Protein AF-A0A9N8HY22-F1 (afdb_monomer)

Sequence (146 aa):
MANTHTGFEDDEIVNEVDVDSYVKPNKKVDDNDNDNDDDDDDDSLASLVSDDLDATTGATETSTEDPSDNKHEIGGDESAAVFKQRLVVFLILFLAALGVSLTVYCLTAAAEHAEFEAQFDSTAQKVIDSFQDIVVQKFSALASLS

Radius of gyration: 44.49 Å; Cα contacts (8 Å, |Δi|>4): 0; chains: 1; bounding box: 67×78×126 Å

Foldseek 3Di:
DDDDDDDDDDDDDDPPDDPDDDDDDDDDDDDDDPDDDDDDDDDDDDDDDDDDDDDDDDDDDDDDPPPPDPPVPVPCVVVVVVVVVVVVVVVVVVVVVVVVVVVVVVVVVVVVVVVVVVVVVVVVVVVVVVVVVVVVVVVVVVVVVD

Secondary structure (DSSP, 8-state):
----------------------PPP------------------------------------------------TTTHHHHHHHHHHHHHHHHHHHHHHHHHHHHHHHHHHHHHHHHHHHHHHHHHHHHHHHHHHHHHHHHHHHTT-

Solvent-accessible surface area (backbone atoms only — not comparable to full-atom values): 10088 Å² total; per-residue (Å²): 144,86,86,83,92,83,90,82,88,81,81,90,79,84,82,79,78,82,90,80,85,84,83,85,82,86,79,84,83,84,82,82,84,79,84,86,84,82,86,83,90,83,82,88,77,91,80,87,80,80,87,81,95,77,89,78,82,89,78,83,93,71,84,77,80,78,92,75,80,83,80,70,63,81,83,53,59,75,60,48,57,58,48,52,53,51,49,53,52,51,49,52,54,50,51,49,54,51,51,53,53,49,50,52,50,53,51,49,55,51,49,53,50,54,50,49,51,54,53,48,54,55,51,53,49,52,53,52,50,53,51,49,52,51,50,53,52,51,50,52,53,52,64,74,75,109

Mean predicted aligned error: 22.95 Å

Structure (mmCIF, N/CA/C/O backbone):
data_AF-A0A9N8HY22-F1
#
_entry.id   AF-A0A9N8HY22-F1
#
loop_
_atom_site.group_PDB
_atom_site.id
_atom_site.type_symbol
_atom_site.label_atom_id
_atom_site.label_alt_id
_atom_site.label_comp_id
_atom_site.label_asym_id
_atom_site.label_entity_id
_atom_site.label_seq_id
_atom_site.pdbx_PDB_ins_code
_atom_site.Cartn_x
_atom_site.Cartn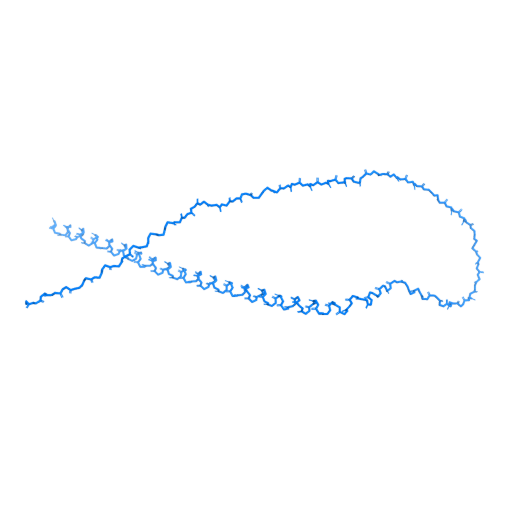_y
_atom_site.Cartn_z
_atom_site.occupancy
_atom_site.B_iso_or_equiv
_atom_site.auth_seq_id
_atom_site.auth_comp_id
_atom_site.auth_asym_id
_atom_site.auth_atom_id
_atom_site.pdbx_PDB_model_num
ATOM 1 N N . MET A 1 1 ? 12.321 -32.648 49.633 1.00 52.28 1 MET A N 1
ATOM 2 C CA . MET A 1 1 ? 13.625 -32.065 50.008 1.00 52.28 1 MET A CA 1
ATOM 3 C C . MET A 1 1 ? 14.690 -32.607 49.067 1.00 52.28 1 MET A C 1
ATOM 5 O O . MET A 1 1 ? 15.063 -33.758 49.219 1.00 52.28 1 MET A O 1
ATOM 9 N N . ALA A 1 2 ? 15.110 -31.803 48.091 1.00 48.28 2 ALA A N 1
ATOM 10 C CA . ALA A 1 2 ? 16.457 -31.768 47.516 1.00 48.28 2 ALA A CA 1
ATOM 11 C C . ALA A 1 2 ? 16.498 -30.550 46.579 1.00 48.28 2 ALA A C 1
ATOM 13 O O . ALA A 1 2 ? 15.741 -30.465 45.618 1.00 48.28 2 ALA A O 1
ATOM 14 N N . ASN A 1 3 ? 17.308 -29.581 46.980 1.00 50.88 3 ASN A N 1
ATOM 15 C CA . ASN A 1 3 ? 17.649 -28.333 46.314 1.00 50.88 3 ASN A CA 1
ATOM 16 C C . ASN A 1 3 ? 18.997 -28.553 45.615 1.00 50.88 3 ASN A C 1
ATOM 18 O O . ASN A 1 3 ? 19.836 -29.182 46.251 1.00 50.88 3 ASN A O 1
ATOM 22 N N . THR A 1 4 ? 19.202 -28.019 44.405 1.00 52.84 4 THR A N 1
ATOM 23 C CA . THR A 1 4 ? 20.429 -27.291 44.005 1.00 52.84 4 THR A CA 1
ATOM 24 C C . THR A 1 4 ? 20.351 -26.803 42.551 1.00 52.84 4 THR A C 1
ATOM 26 O O . THR A 1 4 ? 20.381 -27.598 41.620 1.00 52.84 4 THR A O 1
ATOM 29 N N . HIS A 1 5 ? 20.288 -25.477 42.405 1.00 57.19 5 HIS A N 1
ATOM 30 C CA . HIS A 1 5 ? 21.344 -24.640 41.817 1.00 57.19 5 HIS A CA 1
ATOM 31 C C . HIS A 1 5 ? 21.878 -24.962 40.406 1.00 57.19 5 HIS A C 1
ATOM 33 O O . HIS A 1 5 ? 22.707 -25.847 40.251 1.00 57.19 5 HIS A O 1
ATOM 39 N N . THR A 1 6 ? 21.485 -24.133 39.432 1.00 58.50 6 THR A N 1
ATOM 40 C CA . THR A 1 6 ? 22.327 -23.433 38.428 1.00 58.50 6 THR A CA 1
ATOM 41 C C . THR A 1 6 ? 21.468 -22.238 37.954 1.00 58.50 6 THR A C 1
ATOM 43 O O . THR A 1 6 ? 20.287 -22.423 37.693 1.00 58.50 6 THR A O 1
ATOM 46 N N . GLY A 1 7 ? 21.861 -20.964 37.980 1.00 53.91 7 GLY A N 1
ATOM 47 C CA . GLY A 1 7 ? 23.198 -20.388 37.905 1.00 53.91 7 GLY A CA 1
ATOM 48 C C . GLY A 1 7 ? 23.550 -20.140 36.442 1.00 53.91 7 GLY A C 1
ATOM 49 O O . GLY A 1 7 ? 24.385 -20.860 35.912 1.00 53.91 7 GLY A O 1
ATOM 50 N N . PHE A 1 8 ? 22.859 -19.198 35.793 1.00 49.69 8 PHE A N 1
ATOM 51 C CA . PHE A 1 8 ? 23.217 -18.713 34.461 1.00 49.69 8 PHE A CA 1
ATOM 52 C C . PHE A 1 8 ? 22.966 -17.202 34.416 1.00 49.69 8 PHE A C 1
ATOM 54 O O . PHE A 1 8 ? 21.845 -16.733 34.219 1.00 49.69 8 PHE A O 1
ATOM 61 N N . GLU A 1 9 ? 24.020 -16.479 34.776 1.00 63.12 9 GLU A N 1
ATOM 62 C CA . GLU A 1 9 ? 24.241 -15.069 34.477 1.00 63.12 9 GLU A CA 1
ATOM 63 C C . GLU A 1 9 ? 24.777 -15.027 33.045 1.00 63.12 9 GLU A C 1
ATOM 65 O O . GLU A 1 9 ? 25.741 -15.732 32.781 1.00 63.12 9 GLU A O 1
ATOM 70 N N . ASP A 1 10 ? 24.159 -14.248 32.159 1.00 63.19 10 ASP A N 1
ATOM 71 C CA . ASP A 1 10 ? 24.747 -13.856 30.873 1.00 63.19 10 ASP A CA 1
ATOM 72 C C . ASP A 1 10 ? 24.330 -12.400 30.596 1.00 63.19 10 ASP A C 1
ATOM 74 O O . ASP A 1 10 ? 23.196 -12.101 30.215 1.00 63.19 10 ASP A O 1
ATOM 78 N N . ASP A 1 11 ? 25.249 -11.506 30.953 1.00 59.84 11 ASP A N 1
ATOM 79 C CA . ASP A 1 11 ? 25.794 -10.409 30.151 1.00 59.84 11 ASP A CA 1
ATOM 80 C C . ASP A 1 11 ? 24.846 -9.494 29.347 1.00 59.84 11 ASP A C 1
ATOM 82 O O . ASP A 1 11 ? 24.391 -9.762 28.236 1.00 59.84 11 ASP A O 1
ATOM 86 N N . GLU A 1 12 ? 24.643 -8.321 29.946 1.00 55.25 12 GLU A N 1
ATOM 87 C CA . GLU A 1 12 ? 24.869 -6.985 29.381 1.00 55.25 12 GLU A CA 1
ATOM 88 C C . GLU A 1 12 ? 25.324 -6.904 27.903 1.00 55.25 12 GLU A C 1
ATOM 90 O O . GLU A 1 12 ? 26.470 -7.188 27.563 1.00 55.25 12 GLU A O 1
ATOM 95 N N . ILE A 1 13 ? 24.462 -6.347 27.041 1.00 57.06 13 ILE A N 1
ATOM 96 C CA . ILE A 1 13 ? 24.902 -5.562 25.879 1.00 57.06 13 ILE A CA 1
ATOM 97 C C . ILE A 1 13 ? 24.140 -4.236 25.894 1.00 57.06 13 ILE A C 1
ATOM 99 O O . ILE A 1 13 ? 22.980 -4.137 25.489 1.00 57.06 13 ILE A O 1
ATOM 103 N N . VAL A 1 14 ? 24.820 -3.207 26.393 1.00 57.16 14 VAL A N 1
ATOM 104 C CA . VAL A 1 14 ? 24.449 -1.802 26.240 1.00 57.16 14 VAL A CA 1
ATOM 105 C C . VAL A 1 14 ? 24.767 -1.407 24.798 1.00 57.16 14 VAL A C 1
ATOM 107 O O . VAL A 1 14 ? 25.931 -1.288 24.428 1.00 57.16 14 VAL A O 1
ATOM 110 N N . ASN A 1 15 ? 23.744 -1.210 23.967 1.00 58.44 15 ASN A N 1
ATOM 111 C CA . ASN A 1 15 ? 23.920 -0.546 22.676 1.00 58.44 15 ASN A CA 1
ATOM 112 C C . ASN A 1 15 ? 23.862 0.968 22.895 1.00 58.44 15 ASN A C 1
ATOM 114 O O . ASN A 1 15 ? 22.801 1.589 22.821 1.00 58.44 15 ASN A O 1
ATOM 118 N N . GLU A 1 16 ? 25.020 1.545 23.195 1.00 60.44 16 GLU A N 1
ATOM 119 C CA . GLU A 1 16 ? 25.260 2.981 23.126 1.00 60.44 16 GLU A CA 1
ATOM 120 C C . GLU A 1 16 ? 25.299 3.372 21.640 1.00 60.44 16 GLU A C 1
ATOM 122 O O . GLU A 1 16 ? 26.229 3.040 20.906 1.00 60.44 16 GLU A O 1
ATOM 127 N N . VAL A 1 17 ? 24.221 3.993 21.156 1.00 63.94 17 VAL A N 1
ATOM 128 C CA . VAL A 1 17 ? 24.181 4.553 19.802 1.00 63.94 17 VAL A CA 1
ATOM 129 C C . VAL A 1 17 ? 24.872 5.908 19.854 1.00 63.94 17 VAL A C 1
ATOM 131 O O . VAL A 1 17 ? 24.330 6.872 20.389 1.00 63.94 17 VAL A O 1
ATOM 134 N N . ASP A 1 18 ? 26.079 5.940 19.305 1.00 58.75 18 ASP A N 1
ATOM 135 C CA . ASP A 1 18 ? 26.889 7.129 19.066 1.00 58.75 18 ASP A CA 1
ATOM 136 C C . ASP A 1 18 ? 26.157 8.050 18.065 1.00 58.75 18 ASP A C 1
ATOM 138 O O . ASP A 1 18 ? 26.027 7.739 16.876 1.00 58.75 18 ASP A O 1
ATOM 142 N N . VAL A 1 19 ? 25.587 9.153 18.561 1.00 59.16 19 VAL A N 1
ATOM 143 C CA . VAL A 1 19 ? 24.881 10.170 17.762 1.00 59.16 19 VAL A CA 1
ATOM 144 C C . VAL A 1 19 ? 25.838 11.323 17.474 1.00 59.16 19 VAL A C 1
ATOM 146 O O . VAL A 1 19 ? 25.598 12.452 17.883 1.00 59.16 19 VAL A O 1
ATOM 149 N N . ASP A 1 20 ? 26.932 11.055 16.769 1.00 58.56 20 ASP A N 1
ATOM 150 C CA . ASP A 1 20 ? 27.764 12.118 16.207 1.00 58.56 20 ASP A CA 1
ATOM 151 C C . ASP A 1 20 ? 28.448 11.665 14.912 1.00 58.56 20 ASP A C 1
ATOM 153 O O . ASP A 1 20 ? 29.511 11.054 14.888 1.00 58.56 20 ASP A O 1
ATOM 157 N N . SER A 1 21 ? 27.811 11.971 13.783 1.00 62.94 21 SER A N 1
ATOM 158 C CA . SER A 1 21 ? 28.465 12.634 12.646 1.00 62.94 21 SER A CA 1
ATOM 159 C C . SER A 1 21 ? 27.580 12.547 11.409 1.00 62.94 21 SER A C 1
ATOM 161 O O . SER A 1 21 ? 27.555 11.553 10.693 1.00 62.94 21 SER A O 1
ATOM 163 N N . TYR A 1 22 ? 26.909 13.648 11.078 1.00 56.38 22 TYR A N 1
ATOM 164 C CA . TYR A 1 22 ? 26.697 13.947 9.667 1.00 56.38 22 TYR A CA 1
ATOM 165 C C . TYR A 1 22 ? 27.118 15.380 9.367 1.00 56.38 22 TYR A C 1
ATOM 167 O O . TYR A 1 22 ? 26.466 16.371 9.691 1.00 56.38 22 TYR A O 1
ATOM 175 N N . VAL A 1 23 ? 28.300 15.428 8.761 1.00 65.50 23 VAL A N 1
ATOM 176 C CA . VAL A 1 23 ? 28.983 16.566 8.165 1.00 65.50 23 VAL A CA 1
ATOM 177 C C . VAL A 1 23 ? 28.138 17.138 7.021 1.00 65.50 23 VAL A C 1
ATOM 179 O O . VAL A 1 23 ? 27.683 16.410 6.141 1.00 65.50 23 VAL A O 1
ATOM 182 N N . LYS A 1 24 ? 27.962 18.465 7.018 1.00 64.88 24 LYS A N 1
ATOM 183 C CA . LYS A 1 24 ? 27.361 19.239 5.919 1.00 64.88 24 LYS A CA 1
ATOM 184 C C . LYS A 1 24 ? 28.256 19.226 4.672 1.00 64.88 24 LYS A C 1
ATOM 186 O O . LYS A 1 24 ? 29.418 19.619 4.785 1.00 64.88 24 LYS A O 1
ATOM 191 N N . PRO A 1 25 ? 27.718 18.973 3.470 1.00 64.50 25 PRO A N 1
ATOM 192 C CA . PRO A 1 25 ? 28.333 19.461 2.243 1.00 64.50 25 PRO A CA 1
ATOM 193 C C . PRO A 1 25 ? 27.775 20.840 1.846 1.00 64.50 25 PRO A C 1
ATOM 195 O O . PRO A 1 25 ? 26.575 21.029 1.652 1.00 64.50 25 PRO A O 1
ATOM 198 N N . ASN A 1 26 ? 28.690 21.803 1.712 1.00 55.16 26 ASN A N 1
ATOM 199 C CA . ASN A 1 26 ? 28.489 23.108 1.079 1.00 55.16 26 ASN A CA 1
ATOM 200 C C . ASN A 1 26 ? 28.181 22.912 -0.416 1.00 55.16 26 ASN A C 1
ATOM 202 O O . ASN A 1 26 ? 29.060 22.489 -1.168 1.00 55.16 26 ASN A O 1
ATOM 206 N N . LYS A 1 27 ? 26.971 23.260 -0.863 1.00 61.06 27 LYS A N 1
ATOM 207 C CA . LYS A 1 27 ? 26.658 23.390 -2.292 1.00 61.06 27 LYS A CA 1
ATOM 208 C C . LYS A 1 27 ? 26.964 24.825 -2.722 1.00 61.06 27 LYS A C 1
ATOM 210 O O . LYS A 1 27 ? 26.259 25.748 -2.324 1.00 61.06 27 LYS A O 1
ATOM 215 N N . LYS A 1 28 ? 28.037 25.002 -3.498 1.00 64.31 28 LYS A N 1
ATOM 216 C CA . LYS A 1 28 ? 28.272 26.225 -4.275 1.00 64.31 28 LYS A CA 1
ATOM 217 C C . LYS A 1 28 ? 27.195 26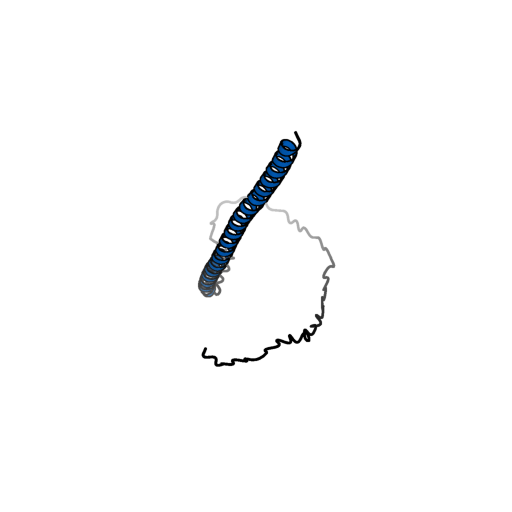.313 -5.357 1.00 64.31 28 LYS A C 1
ATOM 219 O O . LYS A 1 28 ? 26.940 25.321 -6.038 1.00 64.31 28 LYS A O 1
ATOM 224 N N . VAL A 1 29 ? 26.551 27.467 -5.443 1.00 62.41 29 VAL A N 1
ATOM 225 C CA . VAL A 1 29 ? 25.610 27.833 -6.501 1.00 62.41 29 VAL A CA 1
ATOM 226 C C . VAL A 1 29 ? 26.381 28.790 -7.398 1.00 62.41 29 VAL A C 1
ATOM 228 O O . VAL A 1 29 ? 26.645 29.917 -6.990 1.00 62.41 29 VAL A O 1
ATOM 231 N N . ASP A 1 30 ? 26.821 28.291 -8.549 1.00 68.19 30 ASP A N 1
ATOM 232 C CA . ASP A 1 30 ? 27.367 29.092 -9.641 1.00 68.19 30 ASP A CA 1
ATOM 233 C C . ASP A 1 30 ? 26.310 29.058 -10.754 1.00 68.19 30 ASP A C 1
ATOM 235 O O . ASP A 1 30 ? 26.352 28.182 -11.616 1.00 68.19 30 ASP A O 1
ATOM 239 N N . ASP A 1 31 ? 25.331 29.962 -10.693 1.00 65.88 31 ASP A N 1
ATOM 240 C CA . ASP A 1 31 ? 24.409 30.206 -11.804 1.00 65.88 31 ASP A CA 1
ATOM 241 C C . ASP A 1 31 ? 24.930 31.430 -12.570 1.00 65.88 31 ASP A C 1
ATOM 243 O O . ASP A 1 31 ? 24.950 32.558 -12.075 1.00 65.88 31 ASP A O 1
ATOM 247 N N . ASN A 1 32 ? 25.477 31.143 -13.750 1.00 60.41 32 ASN A N 1
ATOM 248 C CA . ASN A 1 32 ? 25.986 32.089 -14.733 1.00 60.41 32 ASN A CA 1
ATOM 249 C C . ASN A 1 32 ? 24.871 32.330 -15.757 1.00 60.41 32 ASN A C 1
ATOM 251 O O . ASN A 1 32 ? 24.809 31.630 -16.770 1.00 60.41 32 ASN A O 1
ATOM 255 N N . ASP A 1 33 ? 23.985 33.278 -15.457 1.00 59.94 33 ASP A N 1
ATOM 256 C CA . ASP A 1 33 ? 22.956 33.755 -16.381 1.00 59.94 33 ASP A CA 1
ATOM 257 C C . ASP A 1 33 ? 23.620 34.615 -17.462 1.00 59.94 33 ASP A C 1
ATOM 259 O O . ASP A 1 33 ? 24.063 35.740 -17.227 1.00 59.94 33 ASP A O 1
ATOM 263 N N . ASN A 1 34 ? 23.752 34.031 -18.652 1.00 58.78 34 ASN A N 1
ATOM 264 C CA . ASN A 1 34 ? 24.183 34.718 -19.860 1.00 58.78 34 ASN A CA 1
ATOM 265 C C . ASN A 1 34 ? 22.929 35.144 -20.630 1.00 58.78 34 ASN A C 1
ATOM 267 O O . ASN A 1 34 ? 22.495 34.436 -21.542 1.00 58.78 34 ASN A O 1
ATOM 271 N N . ASP A 1 35 ? 22.353 36.270 -20.206 1.00 57.28 35 ASP A N 1
ATOM 272 C CA . ASP A 1 35 ? 21.292 36.978 -20.921 1.00 57.28 35 ASP A CA 1
ATOM 273 C C . ASP A 1 35 ? 21.809 37.393 -22.301 1.00 57.28 35 ASP A C 1
ATOM 275 O O . ASP A 1 35 ? 22.842 38.053 -22.437 1.00 57.28 35 ASP A O 1
ATOM 279 N N . ASN A 1 36 ? 21.104 36.935 -23.327 1.00 62.22 36 ASN A N 1
ATOM 280 C CA . ASN A 1 36 ? 21.429 37.144 -24.725 1.00 62.22 36 ASN A CA 1
ATOM 281 C C . ASN A 1 36 ? 20.182 37.721 -25.393 1.00 62.22 36 ASN A C 1
ATOM 283 O O . ASN A 1 36 ? 19.449 36.990 -26.052 1.00 62.22 36 ASN A O 1
ATOM 287 N N . ASP A 1 37 ? 19.963 39.012 -25.171 1.00 59.59 37 ASP A N 1
ATOM 288 C CA . ASP A 1 37 ? 18.967 39.839 -25.844 1.00 59.59 37 ASP A CA 1
ATOM 289 C C . ASP A 1 37 ? 19.676 41.120 -26.292 1.00 59.59 37 ASP A C 1
ATOM 291 O O . ASP A 1 37 ? 20.259 41.811 -25.462 1.00 59.59 37 ASP A O 1
ATOM 295 N N . ASP A 1 38 ? 19.698 41.359 -27.603 1.00 58.75 38 ASP A N 1
ATOM 296 C CA . ASP A 1 38 ? 19.606 42.687 -28.226 1.00 58.75 38 ASP A CA 1
ATOM 297 C C . ASP A 1 38 ? 19.615 42.499 -29.756 1.00 58.75 38 ASP A C 1
ATOM 299 O O . ASP A 1 38 ? 20.631 42.158 -30.368 1.00 58.75 38 ASP A O 1
ATOM 303 N N . ASP A 1 39 ? 18.404 42.567 -30.315 1.00 61.69 39 ASP A N 1
ATOM 304 C CA . ASP A 1 39 ? 17.975 43.462 -31.397 1.00 61.69 39 ASP A CA 1
ATOM 305 C C . ASP A 1 39 ? 18.964 43.797 -32.534 1.00 61.69 39 ASP A C 1
ATOM 307 O O . ASP A 1 39 ? 20.054 44.320 -32.326 1.00 61.69 39 ASP A O 1
ATOM 311 N N . ASP A 1 40 ? 18.529 43.594 -33.781 1.00 59.94 40 ASP A N 1
ATOM 312 C CA . ASP A 1 40 ? 18.069 44.730 -34.596 1.00 59.94 40 ASP A CA 1
ATOM 313 C C . ASP A 1 40 ? 17.614 44.285 -35.996 1.00 59.94 40 ASP A C 1
ATOM 315 O O . ASP A 1 40 ? 18.247 43.481 -36.689 1.00 59.94 40 ASP A O 1
ATOM 319 N N . ASP A 1 41 ? 16.479 44.858 -36.380 1.00 61.41 41 ASP A N 1
ATOM 320 C CA . ASP A 1 41 ? 15.807 44.780 -3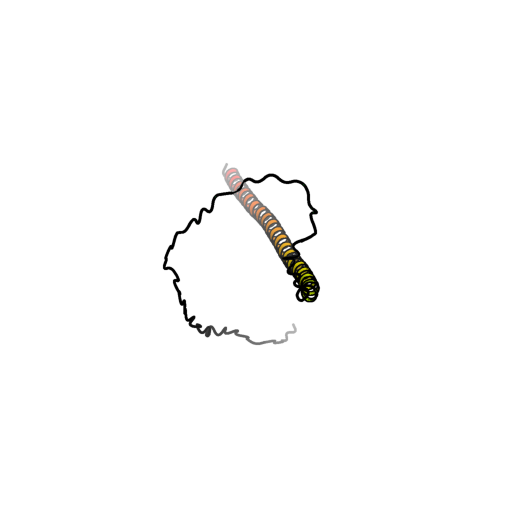7.668 1.00 61.41 41 ASP A CA 1
ATOM 321 C C . ASP A 1 41 ? 16.655 45.367 -38.816 1.00 61.41 41 ASP A C 1
ATOM 323 O O . ASP A 1 41 ? 17.243 46.441 -38.680 1.00 61.41 41 ASP A O 1
ATOM 327 N N . ASP A 1 42 ? 16.618 44.746 -40.001 1.00 55.78 42 ASP A N 1
ATOM 328 C CA . ASP A 1 42 ? 16.756 45.498 -41.258 1.00 55.78 42 ASP A CA 1
ATOM 329 C C . ASP A 1 42 ? 15.840 44.914 -42.341 1.00 55.78 42 ASP A C 1
ATOM 331 O O . ASP A 1 42 ? 16.034 43.817 -42.877 1.00 55.78 42 ASP A O 1
ATOM 335 N N . ASP A 1 43 ? 14.792 45.685 -42.604 1.00 59.88 43 ASP A N 1
ATOM 336 C CA . ASP A 1 43 ? 13.866 45.575 -43.714 1.00 59.88 43 ASP A CA 1
ATOM 337 C C . ASP A 1 43 ? 14.535 45.937 -45.054 1.00 59.88 43 ASP A C 1
ATOM 339 O O . ASP A 1 43 ? 15.484 46.706 -45.130 1.00 59.88 43 ASP A O 1
ATOM 343 N N . SER A 1 44 ? 13.874 45.537 -46.148 1.00 54.34 44 SER A N 1
ATOM 344 C CA . SER A 1 44 ? 14.042 46.033 -47.529 1.00 54.34 44 SER A CA 1
ATOM 345 C C . SER A 1 44 ? 15.124 45.317 -48.368 1.00 54.34 44 SER A C 1
ATOM 347 O O . SER A 1 44 ? 16.238 45.069 -47.944 1.00 54.34 44 SER A O 1
ATOM 349 N N . LEU A 1 45 ? 14.880 44.895 -49.611 1.00 55.53 45 LEU A N 1
ATOM 350 C CA . LEU A 1 45 ? 14.177 45.589 -50.682 1.00 55.53 45 LEU A CA 1
ATOM 351 C C . LEU A 1 45 ? 13.438 44.609 -51.601 1.00 55.53 45 LEU A C 1
ATOM 353 O O . LEU A 1 45 ? 14.014 43.683 -52.173 1.00 55.53 45 LEU A O 1
ATOM 357 N N . ALA A 1 46 ? 12.164 44.918 -51.831 1.00 57.00 46 ALA A N 1
ATOM 358 C CA . ALA A 1 46 ? 11.425 44.478 -52.998 1.00 57.00 46 ALA A CA 1
ATOM 359 C C . ALA A 1 46 ? 12.144 44.943 -54.278 1.00 57.00 46 ALA A C 1
ATOM 361 O O . ALA A 1 46 ? 12.189 46.136 -54.576 1.00 57.00 46 ALA A O 1
ATOM 362 N N . SER A 1 47 ? 12.669 43.999 -55.059 1.00 54.38 47 SER A N 1
ATOM 363 C CA . SER A 1 47 ? 12.991 44.226 -56.468 1.00 54.38 47 SER A CA 1
ATOM 364 C C . SER A 1 47 ? 11.887 43.602 -57.312 1.00 54.38 47 SER A C 1
ATOM 366 O O . SER A 1 47 ? 11.899 42.420 -57.647 1.00 54.38 47 SER A O 1
ATOM 368 N N . LEU A 1 48 ? 10.885 44.432 -57.586 1.00 56.16 48 LEU A N 1
ATOM 369 C CA . LEU A 1 48 ? 9.936 44.248 -58.672 1.00 56.16 48 LEU A CA 1
ATOM 370 C C . LEU A 1 48 ? 10.694 44.395 -59.996 1.00 56.16 48 LEU A C 1
ATOM 372 O O . LEU A 1 48 ? 11.115 45.497 -60.345 1.00 56.16 48 LEU A O 1
ATOM 376 N N . VAL A 1 49 ? 10.821 43.301 -60.742 1.00 59.09 49 VAL A N 1
ATOM 377 C CA . VAL A 1 49 ? 10.995 43.348 -62.196 1.00 59.09 49 VAL A CA 1
ATOM 378 C C . VAL A 1 49 ? 9.762 42.696 -62.806 1.00 59.09 49 VAL A C 1
ATOM 380 O O . VAL A 1 49 ? 9.548 41.492 -62.689 1.00 59.09 49 VAL A O 1
ATOM 383 N N . SER A 1 50 ? 8.923 43.561 -63.369 1.00 58.75 50 SER A N 1
ATOM 384 C CA . SER A 1 50 ? 7.803 43.241 -64.248 1.00 58.75 50 SER A CA 1
ATOM 385 C C . SER A 1 50 ? 8.290 42.901 -65.662 1.00 58.75 50 SER A C 1
ATOM 387 O O . SER A 1 50 ? 9.408 43.264 -66.024 1.00 58.75 50 SER A O 1
ATOM 389 N N . ASP A 1 51 ? 7.371 42.308 -66.434 1.00 46.31 51 ASP A N 1
ATOM 390 C CA . ASP A 1 51 ? 7.435 41.925 -67.855 1.00 46.31 51 ASP A CA 1
ATOM 391 C C . ASP A 1 51 ? 8.202 40.612 -68.098 1.00 46.31 51 ASP A C 1
ATOM 393 O O . ASP A 1 51 ? 9.345 40.446 -67.701 1.00 46.31 51 ASP A O 1
ATOM 397 N N . ASP A 1 52 ? 7.612 39.564 -68.669 1.00 51.31 52 ASP A N 1
ATOM 398 C CA . ASP A 1 52 ? 6.838 39.577 -69.906 1.00 51.31 52 ASP A CA 1
ATOM 399 C C . ASP A 1 52 ? 5.906 38.350 -69.945 1.00 51.31 52 ASP A C 1
ATOM 401 O O . ASP A 1 52 ? 6.277 37.235 -69.568 1.00 51.31 52 ASP A O 1
ATOM 405 N N . LEU A 1 53 ? 4.668 38.571 -70.372 1.00 62.66 53 LEU A N 1
ATOM 406 C CA . LEU A 1 53 ? 3.620 37.565 -70.486 1.00 62.66 53 LEU A CA 1
ATOM 407 C C . LEU A 1 53 ? 3.599 37.110 -71.949 1.00 62.66 53 LEU A C 1
ATOM 409 O O . LEU A 1 53 ? 2.782 37.594 -72.728 1.00 62.66 53 LEU A O 1
ATOM 413 N N . ASP A 1 54 ? 4.506 36.202 -72.320 1.00 53.00 54 ASP A N 1
ATOM 414 C CA . ASP A 1 54 ? 4.534 35.602 -73.658 1.00 53.00 54 ASP A CA 1
ATOM 415 C C . ASP A 1 54 ? 4.092 34.136 -73.622 1.00 53.00 54 ASP A C 1
ATOM 417 O O . ASP A 1 54 ? 4.622 33.279 -72.911 1.00 53.00 54 ASP A O 1
ATOM 421 N N . ALA A 1 55 ? 3.049 33.869 -74.395 1.00 60.22 55 ALA A N 1
ATOM 422 C CA . ALA A 1 55 ? 2.435 32.572 -74.555 1.00 60.22 55 ALA A CA 1
ATOM 423 C C . ALA A 1 55 ? 3.253 31.733 -75.541 1.00 60.22 55 ALA A C 1
ATOM 425 O O . ALA A 1 55 ? 3.334 32.096 -76.709 1.00 60.22 55 ALA A O 1
ATOM 426 N N . THR A 1 56 ? 3.765 30.563 -75.137 1.00 48.94 56 THR A N 1
ATOM 427 C CA . THR A 1 56 ? 4.120 29.480 -76.076 1.00 48.94 56 THR A CA 1
ATOM 428 C C . THR A 1 56 ? 4.191 28.109 -75.387 1.00 48.94 56 THR A C 1
ATOM 430 O O . THR A 1 56 ? 5.069 27.811 -74.590 1.00 48.94 56 THR A O 1
ATOM 433 N N . THR A 1 57 ? 3.201 27.281 -75.717 1.00 48.88 57 THR A N 1
ATOM 434 C CA . THR A 1 57 ? 3.315 25.904 -76.230 1.00 48.88 57 THR A CA 1
ATOM 435 C C . THR A 1 57 ? 4.497 25.026 -75.773 1.00 48.88 57 THR A C 1
ATOM 437 O O . THR A 1 57 ? 5.604 25.155 -76.275 1.00 48.88 57 THR A O 1
ATOM 440 N N . GLY A 1 58 ? 4.183 24.028 -74.935 1.00 53.25 58 GLY A N 1
ATOM 441 C CA . GLY A 1 58 ? 4.726 22.659 -74.935 1.00 53.25 58 GLY A CA 1
ATOM 442 C C . GLY A 1 58 ? 6.238 22.437 -75.053 1.00 53.25 58 GLY A C 1
ATOM 443 O O . GLY A 1 58 ? 6.766 22.369 -76.159 1.00 53.25 58 GLY A O 1
ATOM 444 N N . ALA A 1 59 ? 6.883 22.100 -73.932 1.00 49.34 59 ALA A N 1
ATOM 445 C CA . ALA A 1 59 ? 8.097 21.285 -73.922 1.00 49.34 59 ALA A CA 1
ATOM 446 C C . ALA A 1 59 ? 8.283 20.583 -72.563 1.00 49.34 59 ALA A C 1
ATOM 448 O O . ALA A 1 59 ? 8.518 21.225 -71.550 1.00 49.34 59 ALA A O 1
ATOM 449 N N . THR A 1 60 ? 8.174 19.253 -72.591 1.00 49.69 60 THR A N 1
ATOM 450 C CA . THR A 1 60 ? 9.001 18.290 -71.848 1.00 49.69 60 THR A CA 1
ATOM 451 C C . THR A 1 60 ? 9.384 18.646 -70.403 1.00 49.69 60 THR A C 1
ATOM 453 O O . THR A 1 60 ? 10.469 19.165 -70.148 1.00 49.69 60 THR A O 1
ATOM 456 N N . GLU A 1 61 ? 8.559 18.220 -69.444 1.00 52.22 61 GLU A N 1
ATOM 457 C CA . GLU A 1 61 ? 8.976 18.045 -68.048 1.00 52.22 61 GLU A CA 1
ATOM 458 C C . GLU A 1 61 ? 10.003 16.900 -67.984 1.00 52.22 61 GLU A C 1
ATOM 460 O O . GLU A 1 61 ? 9.668 15.717 -67.981 1.00 52.22 61 GLU A O 1
ATOM 465 N N . THR A 1 62 ? 11.284 17.264 -68.035 1.00 47.88 62 THR A N 1
ATOM 466 C CA . THR A 1 62 ? 12.399 16.386 -67.672 1.00 47.88 62 THR A CA 1
ATOM 467 C C . THR A 1 62 ? 12.660 16.575 -66.186 1.00 47.88 62 THR A C 1
ATOM 469 O O . THR A 1 62 ? 12.779 17.703 -65.717 1.00 47.88 62 THR A O 1
ATOM 472 N N . SER A 1 63 ? 12.714 15.451 -65.477 1.00 53.66 63 SER A N 1
ATOM 473 C CA . SER A 1 63 ? 12.980 15.282 -64.053 1.00 53.66 63 SER A CA 1
ATOM 474 C C . SER A 1 63 ? 13.934 16.303 -63.432 1.00 53.66 63 SER A C 1
ATOM 476 O O . SER A 1 63 ? 15.096 16.376 -63.819 1.00 53.66 63 SER A O 1
ATOM 478 N N . THR A 1 64 ? 13.474 16.912 -62.342 1.00 44.81 64 THR A N 1
ATOM 479 C CA . THR A 1 64 ? 14.278 17.026 -61.122 1.00 44.81 64 THR A CA 1
ATOM 480 C C . THR A 1 64 ? 13.360 16.640 -59.970 1.00 44.81 64 THR A C 1
ATOM 482 O O . THR A 1 64 ? 12.691 17.475 -59.370 1.00 44.81 64 THR A O 1
ATOM 485 N N . GLU A 1 65 ? 13.263 15.332 -59.727 1.00 50.94 65 GLU A N 1
ATOM 486 C CA . GLU A 1 65 ? 12.937 14.838 -58.393 1.00 50.94 65 GLU A CA 1
ATOM 487 C C . GLU A 1 65 ? 13.984 15.448 -57.466 1.00 50.94 65 GLU A C 1
ATOM 489 O O . GLU A 1 65 ? 15.170 15.176 -57.634 1.00 50.94 65 GLU A O 1
ATOM 494 N N . ASP A 1 66 ? 13.562 16.330 -56.569 1.00 45.59 66 ASP A N 1
ATOM 495 C CA . ASP A 1 66 ? 14.407 16.876 -55.518 1.00 45.59 66 ASP A CA 1
ATOM 496 C C . ASP A 1 66 ? 14.640 15.751 -54.491 1.00 45.59 66 ASP A C 1
ATOM 498 O O . ASP A 1 66 ? 13.696 15.353 -53.800 1.00 45.59 66 ASP A O 1
ATOM 502 N N . PRO A 1 67 ? 15.844 15.154 -54.393 1.00 54.75 67 PRO A N 1
ATOM 503 C CA . PRO A 1 67 ? 16.163 14.150 -53.397 1.00 54.75 67 PRO A CA 1
ATOM 504 C C . PRO A 1 67 ? 16.884 14.854 -52.244 1.00 54.75 67 PRO A C 1
ATOM 506 O O . PRO A 1 67 ? 18.034 14.556 -51.928 1.00 54.75 67 PRO A O 1
ATOM 509 N N . SER A 1 68 ? 16.230 15.836 -51.636 1.00 51.75 68 SER A N 1
ATOM 510 C CA . SER A 1 68 ? 16.678 16.469 -50.400 1.00 51.75 68 SER A CA 1
ATOM 511 C C . SER A 1 68 ? 15.436 16.585 -49.512 1.00 51.75 68 SER A C 1
ATOM 513 O O . SER A 1 68 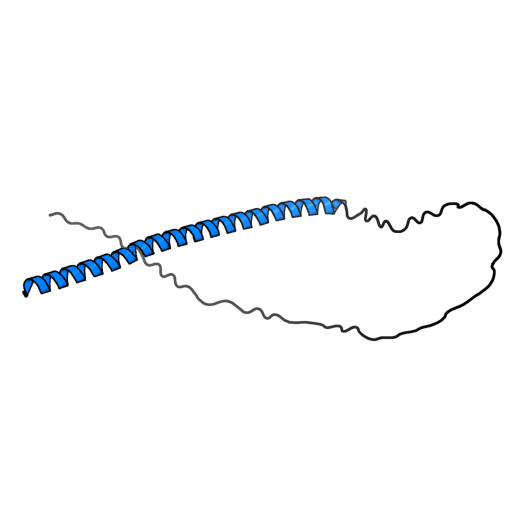? 14.443 17.186 -49.880 1.00 51.75 68 SER A O 1
ATOM 515 N N . ASP A 1 69 ? 15.282 15.882 -48.397 1.00 51.53 69 ASP A N 1
ATOM 516 C CA . ASP A 1 69 ? 16.207 15.781 -47.280 1.00 51.53 69 ASP A CA 1
ATOM 517 C C . ASP A 1 69 ? 15.838 14.518 -46.471 1.00 51.53 69 ASP A C 1
ATOM 519 O O . ASP A 1 69 ? 15.471 14.574 -45.300 1.00 51.53 69 ASP A O 1
ATOM 523 N N . ASN A 1 70 ? 15.906 13.335 -47.095 1.00 52.59 70 ASN A N 1
ATOM 524 C CA . ASN A 1 70 ? 16.019 12.098 -46.321 1.00 52.59 70 ASN A CA 1
ATOM 525 C C . ASN A 1 70 ? 17.450 12.045 -45.778 1.00 52.59 70 ASN A C 1
ATOM 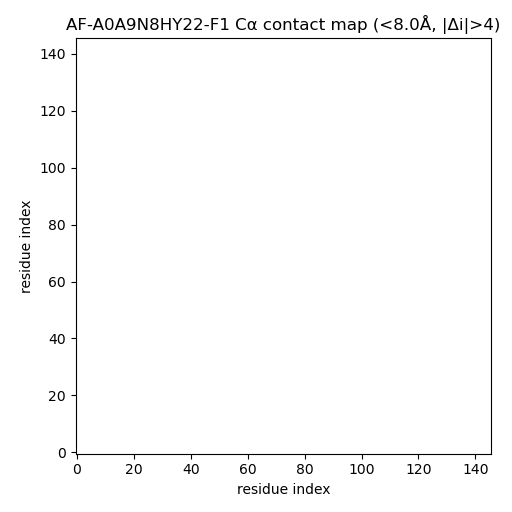527 O O . ASN A 1 70 ? 18.295 11.319 -46.306 1.00 52.59 70 ASN A O 1
ATOM 531 N N . LYS A 1 71 ? 17.726 12.832 -44.729 1.00 54.19 71 LYS A N 1
ATOM 532 C CA . LYS A 1 71 ? 18.846 12.603 -43.809 1.00 54.19 71 LYS A CA 1
ATOM 533 C C . LYS A 1 71 ? 18.626 11.245 -43.164 1.00 54.19 71 LYS A C 1
ATOM 535 O O . LYS A 1 71 ? 18.134 11.112 -42.051 1.00 54.19 71 LYS A O 1
ATOM 540 N N . HIS A 1 72 ? 18.945 10.216 -43.928 1.00 49.31 72 HIS A N 1
ATOM 541 C CA . HIS A 1 72 ? 19.073 8.873 -43.442 1.00 49.31 72 HIS A CA 1
ATOM 542 C C . HIS A 1 72 ? 20.318 8.887 -42.557 1.00 49.31 72 HIS A C 1
ATOM 544 O O . HIS A 1 72 ? 21.447 8.787 -43.036 1.00 49.31 72 HIS A O 1
ATOM 550 N N . GLU A 1 73 ? 20.106 9.066 -41.255 1.00 55.50 73 GLU A N 1
ATOM 551 C CA . GLU A 1 73 ? 21.089 8.791 -40.211 1.00 55.50 73 GLU A CA 1
ATOM 552 C C . GLU A 1 73 ? 21.379 7.275 -40.189 1.00 55.50 73 GLU A C 1
ATOM 554 O O . GLU A 1 73 ? 21.057 6.568 -39.244 1.00 55.50 73 GLU A O 1
ATOM 559 N N . ILE A 1 74 ? 22.011 6.753 -41.251 1.00 56.34 74 ILE A N 1
ATOM 560 C CA . ILE A 1 74 ? 22.461 5.352 -41.408 1.00 56.34 74 ILE A CA 1
ATOM 561 C C . ILE A 1 74 ? 23.406 4.909 -40.269 1.00 56.34 74 ILE A C 1
ATOM 563 O O . ILE A 1 74 ? 23.657 3.720 -40.108 1.00 56.34 74 ILE A O 1
ATOM 567 N N . GLY A 1 75 ? 23.931 5.832 -39.455 1.00 50.59 75 GLY A N 1
ATOM 568 C CA . GLY A 1 75 ? 24.830 5.520 -38.337 1.00 50.59 75 GLY A CA 1
ATOM 569 C C . GLY A 1 75 ? 24.158 5.274 -36.977 1.00 50.59 75 GLY A C 1
ATOM 570 O O . GLY A 1 75 ? 24.816 4.748 -36.082 1.00 50.59 75 GLY A O 1
ATOM 571 N N . GLY A 1 76 ? 22.888 5.657 -36.786 1.00 52.28 76 GLY A N 1
ATOM 572 C CA . GLY A 1 76 ? 22.208 5.588 -35.478 1.00 52.28 76 GLY A CA 1
ATOM 573 C C . GLY A 1 76 ? 21.355 4.332 -35.256 1.00 52.28 76 GLY A C 1
ATOM 574 O O . GLY A 1 76 ? 21.141 3.911 -34.113 1.00 52.28 76 GLY A O 1
ATOM 575 N N . ASP A 1 77 ? 20.901 3.705 -36.342 1.00 57.50 77 ASP A N 1
ATOM 576 C CA . ASP A 1 77 ? 19.858 2.673 -36.309 1.00 57.50 77 ASP A CA 1
ATOM 577 C C . ASP A 1 77 ? 20.303 1.354 -35.654 1.00 57.50 77 ASP A C 1
ATOM 579 O O . ASP A 1 77 ? 19.507 0.681 -34.991 1.00 57.50 77 ASP A O 1
ATOM 583 N N . GLU A 1 78 ? 21.586 0.996 -35.749 1.00 59.28 78 GLU A N 1
ATOM 584 C CA . GLU A 1 78 ? 22.093 -0.257 -35.170 1.00 59.28 78 GLU A CA 1
ATOM 585 C C . GLU A 1 78 ? 22.131 -0.222 -33.630 1.00 59.28 78 GLU A C 1
ATOM 587 O O . GLU A 1 78 ? 21.834 -1.220 -32.967 1.00 59.28 78 GLU A O 1
ATOM 592 N N . SER A 1 79 ? 22.425 0.941 -33.034 1.00 65.50 79 SER A N 1
ATOM 593 C CA . SER A 1 79 ? 22.437 1.109 -31.570 1.00 65.50 79 SER A CA 1
ATOM 594 C C . SER A 1 79 ? 21.036 1.329 -30.984 1.00 65.50 79 SER A C 1
ATOM 596 O O . SER A 1 79 ? 20.785 1.000 -29.819 1.00 65.50 79 SER A O 1
ATOM 598 N N . ALA A 1 80 ? 20.088 1.822 -31.784 1.00 62.94 80 ALA A N 1
ATOM 599 C CA . ALA A 1 80 ? 18.716 2.070 -31.347 1.00 62.94 80 ALA A CA 1
ATOM 600 C C . ALA A 1 80 ? 17.955 0.772 -31.017 1.00 62.94 80 ALA A C 1
ATOM 602 O O . ALA A 1 80 ? 17.193 0.718 -30.045 1.00 62.94 80 ALA A O 1
ATOM 603 N N . ALA A 1 81 ? 18.202 -0.304 -31.772 1.00 70.94 81 ALA A N 1
ATOM 604 C CA . ALA A 1 81 ? 17.556 -1.597 -31.548 1.00 70.94 81 ALA A CA 1
ATOM 605 C C . ALA A 1 81 ? 17.925 -2.203 -30.180 1.00 70.94 81 ALA A C 1
ATOM 607 O O . ALA A 1 81 ? 17.047 -2.627 -29.420 1.00 70.94 81 ALA A O 1
ATOM 608 N N . VAL A 1 82 ? 19.213 -2.173 -29.820 1.00 76.56 82 VAL A N 1
ATOM 609 C CA . VAL A 1 82 ? 19.689 -2.675 -28.521 1.00 76.56 82 VAL A CA 1
ATOM 610 C C . VAL A 1 82 ? 19.295 -1.758 -27.363 1.00 76.56 82 VAL A C 1
ATOM 612 O O . VAL A 1 82 ? 19.026 -2.247 -26.264 1.00 76.56 82 VAL A O 1
ATOM 615 N N . PHE A 1 83 ? 19.192 -0.446 -27.592 1.00 74.25 83 PHE A N 1
ATOM 616 C CA . PHE A 1 83 ? 18.718 0.498 -26.580 1.00 74.25 83 PHE A CA 1
ATOM 617 C C . PHE A 1 83 ? 17.240 0.275 -26.243 1.00 74.25 83 PHE A C 1
ATOM 619 O O . PHE A 1 83 ? 16.876 0.155 -25.072 1.00 74.25 83 PHE A O 1
ATOM 626 N N . LYS A 1 84 ? 16.394 0.110 -27.263 1.00 81.12 84 LYS A N 1
ATOM 627 C CA . LYS A 1 84 ? 14.969 -0.195 -27.093 1.00 81.12 84 LYS A CA 1
ATOM 628 C C . LYS A 1 84 ? 14.756 -1.526 -26.375 1.00 81.12 84 LYS A C 1
ATOM 630 O O . LYS A 1 84 ? 13.908 -1.615 -25.489 1.00 81.12 84 LYS A O 1
ATOM 635 N N . GLN A 1 85 ? 15.557 -2.543 -26.690 1.00 82.31 85 GLN A N 1
ATOM 636 C CA . GLN A 1 85 ? 15.490 -3.825 -25.990 1.00 82.31 85 GLN A CA 1
ATOM 637 C C . GLN A 1 85 ? 15.863 -3.690 -24.507 1.00 82.31 85 GLN A C 1
ATOM 639 O O . GLN A 1 85 ? 15.169 -4.233 -23.648 1.00 82.31 85 GLN A O 1
ATOM 644 N N . ARG A 1 86 ? 16.913 -2.924 -24.187 1.00 88.12 86 ARG A N 1
ATOM 645 C CA . ARG A 1 86 ? 17.293 -2.640 -22.794 1.00 88.12 86 ARG A CA 1
ATOM 646 C C . ARG A 1 86 ? 16.195 -1.867 -22.059 1.00 88.12 86 ARG A C 1
ATOM 648 O O . ARG A 1 86 ? 15.874 -2.216 -20.928 1.00 88.12 86 ARG A O 1
ATOM 655 N N . LEU A 1 87 ? 15.570 -0.886 -22.708 1.00 87.62 87 LEU A N 1
ATOM 656 C CA . LEU A 1 87 ? 14.501 -0.072 -22.125 1.00 87.62 87 LEU A CA 1
ATOM 657 C C . LEU A 1 87 ? 13.252 -0.900 -21.786 1.00 87.62 87 LEU A C 1
ATOM 659 O O . LEU A 1 87 ? 12.682 -0.731 -20.711 1.00 87.62 87 LEU A O 1
ATOM 663 N N . VAL A 1 88 ? 12.862 -1.848 -22.644 1.00 92.62 88 VAL A N 1
ATOM 664 C CA . VAL A 1 88 ? 11.736 -2.761 -22.368 1.00 92.62 88 VAL A CA 1
ATOM 665 C C . VAL A 1 88 ? 12.015 -3.640 -21.149 1.00 92.62 88 VAL A C 1
ATOM 667 O O . VAL A 1 88 ? 11.140 -3.804 -20.302 1.00 92.62 88 VAL A O 1
ATOM 670 N N . VAL A 1 89 ? 13.234 -4.171 -21.020 1.00 94.00 89 VAL A N 1
ATOM 671 C CA . VAL A 1 89 ? 13.620 -4.973 -19.849 1.00 94.00 89 VAL A CA 1
ATOM 672 C C . VAL A 1 89 ? 13.552 -4.127 -18.576 1.00 94.00 89 VAL A C 1
ATOM 674 O O . VAL A 1 89 ? 12.934 -4.553 -17.602 1.00 94.00 89 VAL A O 1
ATOM 677 N N . PHE A 1 90 ? 14.099 -2.908 -18.597 1.00 93.75 90 PHE A N 1
ATOM 678 C CA . PHE A 1 90 ? 13.989 -1.978 -17.470 1.00 93.75 90 PHE A CA 1
ATOM 679 C C . PHE A 1 90 ? 12.537 -1.652 -17.112 1.00 93.75 90 PHE A C 1
ATOM 681 O O . PHE A 1 90 ? 12.200 -1.650 -15.931 1.00 93.75 90 PHE A O 1
ATOM 688 N N . LEU A 1 91 ? 11.665 -1.438 -18.101 1.00 92.56 91 LEU A N 1
ATOM 689 C CA . LEU A 1 91 ? 10.239 -1.214 -17.859 1.00 92.56 91 LEU A CA 1
ATOM 690 C C . LEU A 1 91 ? 9.578 -2.414 -17.185 1.00 92.56 91 LEU A C 1
ATOM 692 O O . LEU A 1 91 ? 8.845 -2.233 -16.221 1.00 92.56 91 LEU A O 1
ATOM 696 N N . ILE A 1 92 ? 9.851 -3.636 -17.645 1.00 95.06 92 ILE A N 1
ATOM 697 C CA . ILE A 1 92 ? 9.282 -4.847 -17.038 1.00 95.06 92 ILE A CA 1
ATOM 698 C C . ILE A 1 92 ? 9.765 -5.002 -15.592 1.00 95.06 92 ILE A C 1
ATOM 700 O O . ILE A 1 92 ? 8.957 -5.275 -14.708 1.00 95.06 92 ILE A O 1
ATOM 704 N N . LEU A 1 93 ? 11.057 -4.785 -15.333 1.00 93.56 93 LEU A N 1
ATOM 705 C CA . LEU A 1 93 ? 11.614 -4.799 -13.977 1.00 93.56 93 LEU A CA 1
ATOM 706 C C . LEU A 1 93 ? 10.984 -3.724 -13.085 1.00 93.56 93 LEU A C 1
ATOM 708 O O . LEU A 1 93 ? 10.653 -3.999 -11.934 1.00 93.56 93 LEU A O 1
ATOM 712 N N . PHE A 1 94 ? 10.771 -2.523 -13.619 1.00 94.81 94 PHE A N 1
ATOM 713 C CA . PHE A 1 94 ? 10.124 -1.434 -12.898 1.00 94.81 94 PHE A CA 1
ATOM 714 C C . PHE A 1 94 ? 8.658 -1.752 -12.578 1.00 94.81 94 PHE A C 1
ATOM 716 O O . PHE A 1 94 ? 8.233 -1.600 -11.434 1.00 94.81 94 PHE A O 1
ATOM 723 N N . LEU A 1 95 ? 7.899 -2.273 -13.547 1.00 94.69 95 LEU A N 1
ATOM 724 C CA . LEU A 1 95 ? 6.517 -2.714 -13.339 1.00 94.69 95 LEU A CA 1
ATOM 725 C C . LEU A 1 95 ? 6.436 -3.858 -12.325 1.00 94.69 95 LEU A C 1
ATOM 727 O O . LEU A 1 95 ? 5.535 -3.864 -11.492 1.00 94.69 95 LEU A O 1
ATOM 731 N N . ALA A 1 96 ? 7.374 -4.804 -12.365 1.00 95.69 96 ALA A N 1
ATOM 732 C CA . ALA A 1 96 ? 7.438 -5.887 -11.393 1.00 95.69 96 ALA A CA 1
ATOM 733 C C . ALA A 1 96 ? 7.700 -5.350 -9.978 1.00 95.69 96 ALA A C 1
ATOM 735 O O . ALA A 1 96 ? 7.004 -5.735 -9.040 1.00 95.69 96 ALA A O 1
ATOM 736 N N . ALA A 1 97 ? 8.646 -4.420 -9.823 1.00 94.94 97 ALA A N 1
ATOM 737 C CA . ALA A 1 97 ? 8.938 -3.790 -8.537 1.00 94.94 97 ALA A CA 1
ATOM 738 C C . ALA A 1 97 ? 7.729 -3.013 -7.988 1.00 94.94 97 ALA A C 1
ATOM 740 O O . ALA A 1 97 ? 7.373 -3.174 -6.820 1.00 94.94 97 ALA A O 1
ATOM 741 N N . LEU A 1 98 ? 7.055 -2.225 -8.834 1.00 95.25 98 LEU A N 1
ATOM 742 C CA . LEU A 1 98 ? 5.826 -1.525 -8.456 1.00 95.25 98 LEU A CA 1
ATOM 743 C C . LEU A 1 98 ? 4.701 -2.496 -8.096 1.00 95.25 98 LEU A C 1
ATOM 745 O O . LEU A 1 98 ? 4.024 -2.289 -7.095 1.00 95.25 98 LEU A O 1
ATOM 749 N N . GLY A 1 99 ? 4.519 -3.563 -8.875 1.00 95.81 99 GLY A N 1
ATOM 750 C CA . GLY A 1 99 ? 3.489 -4.571 -8.634 1.00 95.81 99 GLY A CA 1
ATOM 751 C C . GLY A 1 99 ? 3.676 -5.281 -7.296 1.00 95.81 99 GLY A C 1
ATOM 752 O O . GLY A 1 99 ? 2.722 -5.410 -6.530 1.00 95.81 99 GLY A O 1
ATOM 753 N N . VAL A 1 100 ? 4.907 -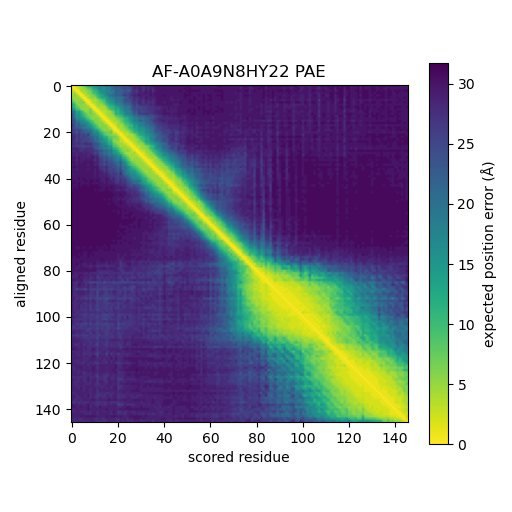5.686 -6.973 1.00 95.12 100 VAL A N 1
ATOM 754 C CA . VAL A 1 100 ? 5.228 -6.292 -5.672 1.00 95.12 100 VAL A CA 1
ATOM 755 C C . VAL A 1 100 ? 5.015 -5.285 -4.540 1.00 95.12 100 VAL A C 1
ATOM 757 O O . VAL A 1 100 ? 4.368 -5.624 -3.553 1.00 95.12 100 VAL A O 1
ATOM 760 N N . SER A 1 101 ? 5.481 -4.042 -4.699 1.00 93.12 101 SER A N 1
ATOM 761 C CA . SER A 1 101 ? 5.304 -2.982 -3.697 1.00 93.12 101 SER A CA 1
ATOM 762 C C . SER A 1 101 ? 3.824 -2.697 -3.406 1.00 93.12 101 SER A C 1
ATOM 764 O O . SER A 1 101 ? 3.408 -2.700 -2.247 1.00 93.12 101 SER A O 1
ATOM 766 N N . LEU A 1 102 ? 2.998 -2.552 -4.451 1.00 91.81 102 LEU A N 1
ATOM 767 C CA . LEU A 1 102 ? 1.551 -2.376 -4.307 1.00 91.81 102 LEU A CA 1
ATOM 768 C C . LEU A 1 102 ? 0.892 -3.585 -3.648 1.00 91.81 102 LEU A C 1
ATOM 770 O O . LEU A 1 102 ? 0.035 -3.414 -2.790 1.00 91.81 102 LEU A O 1
ATOM 774 N N . THR A 1 103 ? 1.281 -4.799 -4.036 1.00 93.75 103 THR A N 1
ATOM 775 C CA . THR A 1 103 ? 0.697 -6.026 -3.477 1.00 93.75 103 THR A CA 1
ATOM 776 C C . THR A 1 103 ? 0.946 -6.108 -1.975 1.00 93.75 103 THR A C 1
ATOM 778 O O . THR A 1 103 ? 0.017 -6.383 -1.219 1.00 93.75 103 THR A O 1
ATOM 781 N N . VAL A 1 104 ? 2.177 -5.830 -1.537 1.00 93.12 104 VAL A N 1
ATOM 782 C CA . VAL A 1 104 ? 2.525 -5.802 -0.112 1.00 93.12 104 VAL A CA 1
ATOM 783 C C . VAL A 1 104 ? 1.744 -4.705 0.604 1.00 93.12 104 VAL A C 1
ATOM 785 O O . VAL A 1 104 ? 1.135 -4.983 1.630 1.00 93.12 104 VAL A O 1
ATOM 788 N N . TYR A 1 105 ? 1.684 -3.493 0.046 1.00 91.88 105 TYR A N 1
ATOM 789 C CA . TYR A 1 105 ? 0.916 -2.394 0.635 1.00 91.88 105 TYR A CA 1
ATOM 790 C C . TYR A 1 105 ? -0.570 -2.737 0.796 1.00 91.88 105 TYR A C 1
ATOM 792 O O . TYR A 1 105 ? -1.128 -2.556 1.874 1.00 91.88 105 TYR A O 1
ATOM 800 N N . CYS A 1 106 ? -1.210 -3.273 -0.245 1.00 88.94 106 CYS A N 1
ATOM 801 C CA . CYS A 1 106 ? -2.616 -3.662 -0.192 1.00 88.94 106 CYS A CA 1
ATOM 802 C C . CYS A 1 106 ? -2.862 -4.797 0.804 1.00 88.94 106 CYS A C 1
ATOM 804 O O . CYS A 1 106 ? -3.865 -4.767 1.510 1.00 88.94 106 CYS A O 1
ATOM 806 N N . LEU A 1 107 ? -1.963 -5.783 0.874 1.00 89.12 107 LEU A N 1
ATOM 807 C CA . LEU A 1 107 ? -2.081 -6.879 1.831 1.00 89.12 107 LEU A CA 1
ATOM 808 C C . LEU A 1 107 ? -1.954 -6.371 3.271 1.00 89.12 107 LEU A C 1
ATOM 810 O O . LEU A 1 107 ? -2.767 -6.742 4.112 1.00 89.12 107 LEU A O 1
ATOM 814 N N . THR A 1 108 ? -0.980 -5.499 3.537 1.00 87.88 108 THR A N 1
ATOM 815 C CA . THR A 1 108 ? -0.795 -4.877 4.851 1.00 87.88 108 THR A CA 1
ATOM 816 C C . THR A 1 108 ? -1.992 -4.007 5.220 1.00 87.88 108 THR A C 1
ATOM 818 O O . THR A 1 108 ? -2.561 -4.199 6.285 1.00 87.88 108 THR A O 1
ATOM 821 N N . ALA A 1 109 ? -2.450 -3.128 4.327 1.00 83.94 109 ALA A N 1
ATOM 822 C CA . ALA A 1 109 ? -3.604 -2.266 4.584 1.00 83.94 109 ALA A CA 1
ATOM 823 C C . ALA A 1 109 ? -4.897 -3.070 4.824 1.00 83.94 109 ALA A C 1
ATOM 825 O O . ALA A 1 109 ? -5.710 -2.713 5.676 1.00 83.94 109 ALA A O 1
ATOM 826 N N . ALA A 1 110 ? -5.089 -4.178 4.100 1.00 79.00 110 ALA A N 1
ATOM 827 C CA . ALA A 1 110 ? -6.218 -5.078 4.324 1.00 79.00 110 ALA A CA 1
ATOM 828 C C . ALA A 1 110 ? -6.117 -5.806 5.674 1.00 79.00 110 ALA A C 1
ATOM 830 O O . ALA A 1 110 ? -7.125 -5.952 6.365 1.00 79.00 110 ALA A O 1
ATOM 831 N N . ALA A 1 111 ? -4.913 -6.241 6.059 1.00 81.25 111 ALA A N 1
ATOM 832 C CA . ALA A 1 111 ? -4.670 -6.866 7.354 1.00 81.25 111 ALA A CA 1
ATOM 833 C C . ALA A 1 111 ? -4.905 -5.881 8.510 1.00 81.25 111 ALA A C 1
ATOM 835 O O . ALA A 1 111 ? -5.601 -6.224 9.460 1.00 81.25 111 ALA A O 1
ATOM 836 N N . GLU A 1 112 ? -4.409 -4.647 8.390 1.00 78.69 112 GLU A N 1
ATOM 837 C CA . GLU A 1 112 ? -4.612 -3.578 9.374 1.00 78.69 112 GLU A CA 1
ATOM 838 C C . GLU A 1 112 ? -6.097 -3.248 9.560 1.00 78.69 112 GLU A C 1
ATOM 840 O O . GLU A 1 112 ? -6.563 -3.121 10.690 1.00 78.69 112 GLU A O 1
ATOM 845 N N . HIS A 1 113 ? -6.869 -3.155 8.471 1.00 77.56 113 HIS A N 1
ATOM 846 C CA . HIS A 1 113 ? -8.305 -2.884 8.561 1.00 77.56 113 HIS A CA 1
ATOM 847 C C . HIS A 1 113 ? -9.073 -4.034 9.227 1.00 77.56 113 HIS A C 1
ATOM 849 O O . HIS A 1 113 ? -9.930 -3.797 10.077 1.00 77.56 113 HIS A O 1
ATOM 855 N N . ALA A 1 114 ? -8.755 -5.281 8.866 1.00 77.94 114 ALA A N 1
ATOM 856 C CA . ALA A 1 114 ? -9.381 -6.457 9.465 1.00 77.94 114 ALA A CA 1
ATOM 857 C C . ALA A 1 114 ? -9.045 -6.585 10.959 1.00 77.94 114 ALA A C 1
ATOM 859 O O . ALA A 1 114 ? -9.901 -6.941 11.769 1.00 77.94 114 ALA A O 1
ATOM 860 N N . GLU A 1 115 ? -7.804 -6.272 11.335 1.00 74.50 115 GLU A N 1
ATOM 861 C CA . GLU A 1 115 ? -7.385 -6.262 12.731 1.00 74.50 115 GLU A CA 1
ATOM 862 C C . GLU A 1 115 ? -8.070 -5.134 13.513 1.00 74.50 115 GLU A C 1
ATOM 864 O O . GLU A 1 115 ? -8.540 -5.363 14.629 1.00 74.50 115 GLU A O 1
ATOM 869 N N . PHE A 1 116 ? -8.203 -3.945 12.920 1.00 75.50 116 PHE A N 1
ATOM 870 C CA . PHE A 1 116 ? -8.903 -2.822 13.538 1.00 75.50 116 PHE A CA 1
ATOM 871 C C . PHE A 1 116 ? -10.382 -3.132 13.793 1.00 75.50 116 PHE A C 1
ATOM 873 O O . PHE A 1 116 ? -10.861 -2.898 14.901 1.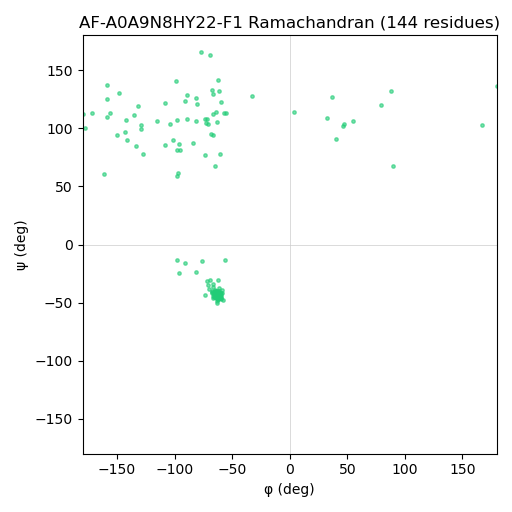00 75.50 116 PHE A O 1
ATOM 880 N N . GLU A 1 117 ? -11.099 -3.701 12.817 1.00 81.81 117 GLU A N 1
ATOM 881 C CA . GLU A 1 117 ? -12.495 -4.122 13.006 1.00 81.81 117 GLU A CA 1
ATOM 882 C C . GLU A 1 117 ? -12.621 -5.172 14.115 1.00 81.81 117 GLU A C 1
ATOM 884 O O . GLU A 1 117 ? -13.446 -5.021 15.017 1.00 81.81 117 GLU A O 1
ATOM 889 N N . ALA A 1 118 ? -11.757 -6.191 14.118 1.00 82.19 118 ALA A N 1
ATOM 890 C CA . ALA A 1 118 ? -11.785 -7.233 15.142 1.00 82.19 118 ALA A CA 1
ATOM 891 C C . ALA A 1 118 ? -11.512 -6.682 16.555 1.00 82.19 118 ALA A C 1
ATOM 893 O O . ALA A 1 118 ? -12.160 -7.083 17.530 1.00 82.19 118 ALA A O 1
ATOM 894 N N . GLN A 1 119 ? -10.561 -5.753 16.688 1.00 82.94 119 GLN A N 1
ATOM 895 C CA . GLN A 1 119 ? -10.261 -5.102 17.963 1.00 82.94 119 GLN A CA 1
ATOM 896 C C . GLN A 1 119 ? -11.380 -4.150 18.400 1.00 82.94 119 GLN A C 1
ATOM 898 O O . GLN A 1 119 ? -11.703 -4.094 19.593 1.00 82.94 119 GLN A O 1
ATOM 903 N N . PHE A 1 120 ? -11.984 -3.425 17.457 1.00 89.75 120 PHE A N 1
ATOM 904 C CA . PHE A 1 120 ? -13.098 -2.525 17.721 1.00 89.75 120 PHE A CA 1
ATOM 905 C C . PHE A 1 120 ? -14.316 -3.293 18.232 1.00 89.75 120 PHE A C 1
ATOM 907 O O . PHE A 1 120 ? -14.816 -2.963 19.307 1.00 89.75 120 PHE A O 1
ATOM 914 N N . ASP A 1 121 ? -14.727 -4.359 17.543 1.00 89.50 121 ASP A N 1
ATOM 915 C CA . ASP A 1 121 ? -15.864 -5.191 17.950 1.00 89.50 121 ASP A CA 1
ATOM 916 C C . ASP A 1 121 ? -15.637 -5.814 19.332 1.00 89.50 121 ASP A C 1
ATOM 918 O O . ASP A 1 121 ? -16.492 -5.722 20.216 1.00 89.50 121 ASP A O 1
ATOM 922 N N . SER A 1 122 ? -14.443 -6.366 19.570 1.00 88.94 122 SER A N 1
ATOM 923 C CA . SER A 1 122 ? -14.068 -6.933 20.872 1.00 88.94 122 SER A CA 1
ATOM 924 C C . SER A 1 122 ? -14.125 -5.895 22.000 1.00 88.94 122 SER A C 1
ATOM 926 O O . SER A 1 122 ? -14.599 -6.175 23.106 1.00 88.94 122 SER A O 1
ATOM 928 N N . THR A 1 123 ? -13.660 -4.674 21.738 1.00 88.69 123 THR A N 1
ATOM 929 C CA . THR A 1 123 ? -13.649 -3.592 22.731 1.00 88.69 123 THR A CA 1
ATOM 930 C C . THR A 1 123 ? -15.051 -3.039 22.972 1.00 88.69 123 THR A C 1
ATOM 932 O O . THR A 1 123 ? -15.443 -2.847 24.124 1.00 88.69 123 THR A O 1
ATOM 935 N N . ALA A 1 124 ? -15.833 -2.830 21.914 1.00 90.31 124 ALA A N 1
ATOM 936 C CA . ALA A 1 124 ? -17.208 -2.355 21.998 1.00 90.31 124 ALA A CA 1
ATOM 937 C C . ALA A 1 124 ? -18.087 -3.328 22.793 1.00 90.31 124 ALA A C 1
ATOM 939 O O . ALA A 1 124 ? -18.855 -2.903 23.659 1.00 90.31 124 ALA A O 1
ATOM 940 N N . GLN A 1 125 ? -17.918 -4.633 22.571 1.00 92.25 125 GLN A N 1
ATOM 941 C CA . GLN A 1 125 ? -18.661 -5.654 23.298 1.00 92.25 125 GLN A CA 1
ATOM 942 C C . GLN A 1 125 ? -18.340 -5.645 24.797 1.00 92.25 125 GLN A C 1
ATOM 944 O O . GLN A 1 125 ? -19.257 -5.617 25.613 1.00 92.25 125 GLN A O 1
ATOM 949 N N . LYS A 1 126 ? -17.060 -5.522 25.178 1.00 93.75 126 LYS A N 1
ATOM 950 C CA . LYS A 1 126 ? -16.661 -5.386 26.594 1.00 93.75 126 LYS A CA 1
ATOM 951 C C . LYS A 1 126 ? -17.286 -4.172 27.275 1.00 93.75 126 LYS A C 1
ATOM 953 O O . LYS A 1 126 ? -17.655 -4.247 28.447 1.00 93.75 126 LYS A O 1
ATOM 958 N N . VAL A 1 127 ? -17.388 -3.045 26.568 1.00 93.56 127 VAL A N 1
ATOM 959 C CA . VAL A 1 127 ? -18.030 -1.833 27.099 1.00 93.56 127 VAL A CA 1
ATOM 960 C C . VAL A 1 127 ? -19.517 -2.089 27.348 1.00 93.56 127 VAL A C 1
ATOM 962 O O . VAL A 1 127 ? -20.023 -1.756 28.417 1.00 93.56 127 VAL A O 1
ATOM 965 N N . ILE A 1 128 ? -20.212 -2.730 26.406 1.00 93.88 128 ILE A N 1
ATOM 966 C CA . ILE A 1 128 ? -21.627 -3.089 26.568 1.00 93.88 128 ILE A CA 1
ATOM 967 C C . ILE A 1 128 ? -21.819 -4.054 27.743 1.00 93.88 128 ILE A C 1
ATOM 969 O O . ILE A 1 128 ? -22.687 -3.809 28.580 1.00 93.88 128 ILE A O 1
ATOM 973 N N . ASP A 1 129 ? -20.999 -5.099 27.841 1.00 93.69 129 ASP A N 1
ATOM 974 C CA . ASP A 1 129 ? -21.077 -6.091 28.918 1.00 93.69 129 ASP A CA 1
ATOM 975 C C . ASP A 1 129 ? -20.870 -5.437 30.290 1.00 93.69 129 ASP A C 1
ATOM 977 O O . ASP A 1 129 ? -21.643 -5.658 31.220 1.00 93.69 129 ASP A O 1
ATOM 981 N N . SER A 1 130 ? -19.893 -4.534 30.407 1.00 93.06 130 SER A N 1
ATOM 982 C CA . SER A 1 130 ? -19.662 -3.808 31.661 1.00 93.06 130 SER A CA 1
ATOM 983 C C . SER A 1 130 ? -20.805 -2.848 32.013 1.00 93.06 130 SER A C 1
ATOM 985 O O . SER A 1 130 ? -21.149 -2.718 33.190 1.00 93.06 130 SER A O 1
ATOM 987 N N . PHE A 1 131 ? -21.472 -2.231 31.033 1.00 93.00 131 PHE A N 1
ATOM 988 C CA . PHE A 1 131 ? -22.712 -1.495 31.297 1.00 93.00 131 PHE A CA 1
ATOM 989 C C . PHE A 1 131 ? -23.845 -2.412 31.760 1.00 93.00 131 PHE A C 1
ATOM 991 O O . PHE A 1 131 ? -24.558 -2.051 32.698 1.00 93.00 131 PHE A O 1
ATOM 998 N N . GLN A 1 132 ? -24.014 -3.582 31.142 1.00 93.31 132 GLN A N 1
ATOM 999 C CA . GLN A 1 132 ? -25.022 -4.555 31.563 1.00 93.31 132 GLN A CA 1
ATOM 1000 C C . GLN A 1 132 ? -24.782 -5.009 33.005 1.00 93.31 132 GLN A C 1
ATOM 1002 O O . GLN A 1 132 ? -25.715 -4.970 33.806 1.00 93.31 132 GLN A O 1
ATOM 1007 N N . ASP A 1 133 ? -23.540 -5.326 33.368 1.00 92.06 133 ASP A N 1
ATOM 1008 C CA . ASP A 1 133 ? -23.170 -5.711 34.732 1.00 92.06 133 ASP A CA 1
ATOM 1009 C C . ASP A 1 133 ? -23.482 -4.607 35.747 1.00 92.06 133 ASP A C 1
ATOM 1011 O O . ASP A 1 133 ? -24.086 -4.867 36.792 1.00 92.06 133 ASP A O 1
ATOM 1015 N N . ILE A 1 134 ? -23.143 -3.351 35.432 1.00 91.38 134 ILE A N 1
ATOM 1016 C CA . ILE A 1 134 ? -23.462 -2.207 36.296 1.00 91.38 134 ILE A CA 1
ATOM 1017 C C . ILE A 1 134 ? -24.978 -2.076 36.459 1.00 91.38 134 ILE A C 1
ATOM 1019 O O . ILE A 1 134 ? -25.468 -1.896 37.575 1.00 91.38 134 ILE A O 1
ATOM 1023 N N . VAL A 1 135 ? -25.736 -2.168 35.368 1.00 92.62 135 VAL A N 1
ATOM 1024 C CA . VAL A 1 135 ? -27.197 -2.051 35.394 1.00 92.62 135 VAL A CA 1
ATOM 1025 C C . VAL A 1 135 ? -27.807 -3.173 36.236 1.00 92.62 135 VAL A C 1
ATOM 1027 O O . VAL A 1 135 ? -28.601 -2.887 37.132 1.00 92.62 135 VAL A O 1
ATOM 1030 N N . VAL A 1 136 ? -27.389 -4.425 36.037 1.00 93.44 136 VAL A N 1
ATOM 1031 C CA . VAL A 1 136 ? -27.840 -5.581 36.828 1.00 93.44 136 VAL A CA 1
ATOM 1032 C C . VAL A 1 136 ? -27.512 -5.401 38.309 1.00 93.44 136 VAL A C 1
ATOM 1034 O O . VAL A 1 136 ? -28.372 -5.634 39.163 1.00 93.44 136 VAL A O 1
ATOM 1037 N N . GLN A 1 137 ? -26.308 -4.925 38.632 1.00 91.12 137 GLN A N 1
ATOM 1038 C CA . GLN A 1 137 ? -25.894 -4.673 40.010 1.00 91.12 137 GLN A CA 1
ATOM 1039 C C . GLN A 1 137 ? -26.751 -3.584 40.668 1.00 91.12 137 GLN A C 1
ATOM 1041 O O . GLN A 1 137 ? -27.195 -3.742 41.807 1.00 91.12 137 GLN A O 1
ATOM 1046 N N . LYS A 1 138 ? -27.019 -2.481 39.958 1.00 90.50 138 LYS A N 1
ATOM 1047 C CA . LYS A 1 138 ? -27.853 -1.382 40.466 1.00 90.50 138 LYS A CA 1
ATOM 1048 C C . LYS A 1 138 ? -29.313 -1.801 40.622 1.00 90.50 138 LYS A C 1
ATOM 1050 O O . LYS A 1 138 ? -29.912 -1.479 41.646 1.00 90.50 138 LYS A O 1
ATOM 1055 N N . PHE A 1 139 ? -29.872 -2.550 39.673 1.00 90.00 139 PHE A N 1
ATOM 1056 C CA . PHE A 1 139 ? -31.233 -3.077 39.788 1.00 90.00 139 PHE A CA 1
ATOM 1057 C C . PHE A 1 139 ? -31.366 -4.101 40.915 1.00 90.00 139 PHE A C 1
ATOM 1059 O O . PHE A 1 139 ? -32.331 -4.025 41.668 1.00 90.00 139 PHE A O 1
ATOM 1066 N N . SER A 1 140 ? -30.391 -4.997 41.100 1.00 88.75 140 SER A N 1
ATOM 1067 C CA . SER A 1 140 ? -30.368 -5.909 42.254 1.00 88.75 140 SER A CA 1
ATOM 1068 C C . SER A 1 14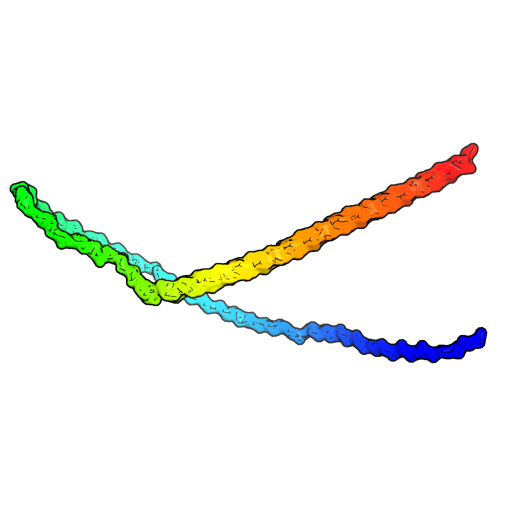0 ? -30.305 -5.157 43.582 1.00 88.75 140 SER A C 1
ATOM 1070 O O . SER A 1 140 ? -31.026 -5.497 44.516 1.00 88.75 140 SER A O 1
ATOM 1072 N N . ALA A 1 141 ? -29.488 -4.103 43.669 1.00 90.25 141 ALA A N 1
ATOM 1073 C CA . ALA A 1 141 ? -29.401 -3.280 44.872 1.00 90.25 141 ALA A CA 1
ATOM 1074 C C . ALA A 1 141 ? -30.717 -2.539 45.170 1.00 90.25 141 ALA A C 1
ATOM 1076 O O . ALA A 1 141 ? -31.126 -2.474 46.326 1.00 90.25 141 ALA A O 1
ATOM 1077 N N . LEU A 1 142 ? -31.400 -2.019 44.142 1.00 88.25 142 LEU A N 1
ATOM 1078 C CA . LEU A 1 142 ? -32.722 -1.401 44.291 1.00 88.25 142 LEU A CA 1
ATOM 1079 C C . LEU A 1 142 ? -33.791 -2.420 44.700 1.00 88.25 142 LEU A C 1
ATOM 1081 O O . LEU A 1 142 ? -34.570 -2.146 45.606 1.00 88.25 142 LEU A O 1
ATOM 1085 N N . ALA A 1 143 ? -33.804 -3.599 44.076 1.00 86.31 143 ALA A N 1
ATOM 1086 C CA . ALA A 1 143 ? -34.731 -4.675 44.416 1.00 86.31 143 ALA A CA 1
ATOM 1087 C C . ALA A 1 143 ? -34.538 -5.180 45.854 1.00 86.31 143 ALA A C 1
ATOM 1089 O O . ALA A 1 143 ? -35.502 -5.585 46.487 1.00 86.31 143 ALA A O 1
ATOM 1090 N N . SER A 1 144 ? -33.313 -5.124 46.384 1.00 89.62 144 SER A N 1
ATOM 1091 C CA . SER A 1 144 ? -33.014 -5.484 47.775 1.00 89.62 144 SER A CA 1
ATOM 1092 C C . SER A 1 144 ? -33.429 -4.420 48.801 1.00 89.62 144 SER A C 1
ATOM 1094 O O . SER A 1 144 ? -33.396 -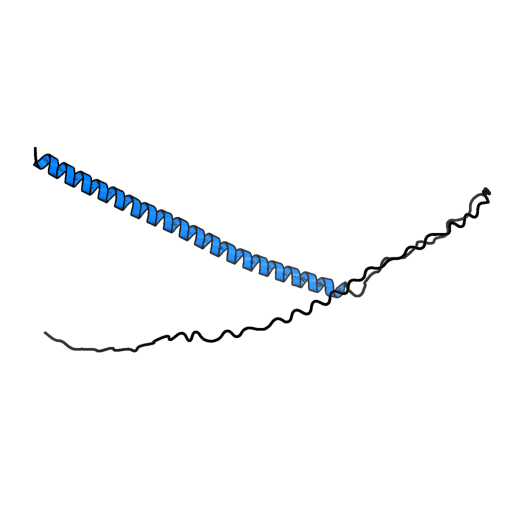4.713 49.997 1.00 89.62 144 SER A O 1
ATOM 1096 N N . LEU A 1 145 ? -33.730 -3.189 48.373 1.00 79.75 145 LEU A N 1
ATOM 1097 C CA . LEU A 1 145 ? -34.096 -2.078 49.261 1.00 79.75 145 LEU A CA 1
ATOM 1098 C C . LEU A 1 145 ? -35.620 -1.872 49.374 1.00 79.75 145 LEU A C 1
ATOM 1100 O O . LEU A 1 145 ? -36.060 -1.118 50.242 1.00 79.75 145 LEU A O 1
ATOM 1104 N N . SER A 1 146 ? -36.396 -2.496 48.480 1.00 66.94 146 SER A N 1
ATOM 1105 C CA . SER A 1 146 ? -37.866 -2.522 48.474 1.00 66.94 146 SER A CA 1
ATOM 1106 C C . SER A 1 146 ? -38.409 -3.726 49.232 1.00 66.94 146 SER A C 1
ATOM 1108 O O . SER A 1 146 ? -39.590 -3.619 49.635 1.00 66.94 146 SER A O 1
#

Organism: NCBI:txid568900

pLDDT: mean 70.9, std 16.8, range [44.81, 95.81]